Protein AF-A0A945QK31-F1 (afdb_monomer_lite)

Radius of gyration: 23.96 Å; chains: 1; bounding box: 45×52×55 Å

pLDDT: mean 84.36, std 14.3, range [37.69, 96.06]

Secondary structure (DSSP, 8-state):
------------------S-SS--TT-PPPTTHHHHHHHHHHHH-S-GGGGTS--------TTHHHHHHHHHHTT--SSPPPPTT---------

Structure (mmCIF, N/CA/C/O backbone):
data_AF-A0A945QK31-F1
#
_entry.id   AF-A0A945QK31-F1
#
loop_
_atom_site.group_PDB
_atom_site.id
_atom_site.type_symbol
_atom_site.label_atom_id
_atom_site.label_alt_id
_atom_site.label_comp_id
_atom_site.label_asym_id
_atom_site.label_entity_id
_atom_site.label_seq_id
_atom_site.pdbx_PDB_ins_code
_atom_site.Cartn_x
_atom_site.Cartn_y
_atom_site.Cartn_z
_atom_site.occupancy
_atom_site.B_iso_or_equiv
_atom_site.auth_seq_id
_atom_site.auth_comp_id
_atom_site.auth_asym_id
_atom_site.auth_atom_id
_atom_site.pdbx_PDB_model_num
ATOM 1 N N . ALA A 1 1 ? -17.177 -27.878 -11.603 1.00 73.19 1 ALA A N 1
ATOM 2 C CA . ALA A 1 1 ? -17.632 -26.549 -11.147 1.00 73.19 1 ALA A CA 1
ATOM 3 C C . ALA A 1 1 ? -16.487 -25.895 -10.392 1.00 73.19 1 ALA A C 1
ATOM 5 O O . ALA A 1 1 ? -15.906 -26.561 -9.542 1.00 73.19 1 ALA A O 1
ATOM 6 N N . PHE A 1 2 ? -16.129 -24.657 -10.727 1.00 76.88 2 PHE A N 1
ATOM 7 C CA . PHE A 1 2 ? -15.072 -23.929 -10.024 1.00 76.88 2 PHE A CA 1
ATOM 8 C C . PHE A 1 2 ? -15.626 -23.311 -8.734 1.00 76.88 2 PHE A C 1
ATOM 10 O O . PHE A 1 2 ? -16.777 -22.877 -8.700 1.00 76.88 2 PHE A O 1
ATOM 17 N N . ARG A 1 3 ? -14.815 -23.301 -7.675 1.00 86.94 3 ARG A N 1
ATOM 18 C CA . ARG A 1 3 ? -15.078 -22.607 -6.408 1.00 86.94 3 ARG A CA 1
ATOM 19 C C . ARG A 1 3 ? -13.870 -21.737 -6.089 1.00 86.94 3 ARG A C 1
ATOM 21 O O . ARG A 1 3 ? -12.749 -22.145 -6.373 1.00 86.94 3 ARG A O 1
ATOM 28 N N . PHE A 1 4 ? -14.119 -20.576 -5.502 1.00 83.94 4 PHE A N 1
ATOM 29 C CA . PHE A 1 4 ? -13.093 -19.655 -5.032 1.00 83.94 4 PHE A CA 1
ATOM 30 C C . PHE A 1 4 ? -13.381 -19.273 -3.580 1.00 83.94 4 PHE A C 1
ATOM 32 O O . PHE A 1 4 ? -14.540 -19.234 -3.161 1.00 83.94 4 PHE A O 1
ATOM 39 N N . SER A 1 5 ? -12.313 -18.993 -2.844 1.00 88.75 5 SER A N 1
ATOM 40 C CA . SER A 1 5 ? -12.329 -18.403 -1.508 1.00 88.75 5 SER A CA 1
ATOM 41 C C . SER A 1 5 ? -11.424 -17.181 -1.558 1.00 88.75 5 SER A C 1
ATOM 43 O O . SER A 1 5 ? -10.399 -17.218 -2.233 1.00 88.75 5 SER A O 1
ATOM 45 N N . GLY A 1 6 ? -11.803 -16.109 -0.875 1.00 89.56 6 GLY A N 1
ATOM 46 C CA . GLY A 1 6 ? -11.023 -14.877 -0.832 1.00 89.56 6 GLY A CA 1
ATOM 47 C C . GLY A 1 6 ? -11.119 -14.224 0.537 1.00 89.56 6 GLY A C 1
ATOM 48 O O . GLY A 1 6 ? -11.944 -14.620 1.366 1.00 89.56 6 GLY A O 1
ATOM 49 N N . TYR A 1 7 ? -10.278 -13.223 0.754 1.00 93.94 7 TYR A N 1
ATOM 50 C CA . TYR A 1 7 ? -10.243 -12.447 1.985 1.00 93.94 7 TYR A CA 1
ATOM 51 C C . TYR A 1 7 ? -10.915 -11.087 1.787 1.00 93.94 7 TYR A C 1
ATOM 53 O O . TYR A 1 7 ? -10.866 -10.500 0.708 1.00 93.94 7 TYR A O 1
ATOM 61 N N . LEU A 1 8 ? -11.539 -10.581 2.850 1.00 93.06 8 LEU A N 1
ATOM 62 C CA . LEU A 1 8 ? -12.042 -9.213 2.928 1.00 93.06 8 LEU A CA 1
ATOM 63 C C . LEU A 1 8 ? -11.245 -8.481 4.001 1.00 93.06 8 LEU A C 1
ATOM 65 O O . LEU A 1 8 ? -11.172 -8.949 5.137 1.00 93.06 8 LEU A O 1
ATOM 69 N N . LEU A 1 9 ? -10.685 -7.324 3.653 1.00 94.12 9 LEU A N 1
ATOM 70 C CA . LEU A 1 9 ? -10.032 -6.472 4.635 1.00 94.12 9 LEU A CA 1
ATOM 71 C C . LEU A 1 9 ? -11.043 -5.526 5.283 1.00 94.12 9 LEU A C 1
ATOM 73 O O . LEU A 1 9 ? -11.663 -4.704 4.605 1.00 94.12 9 LEU A O 1
ATOM 77 N N . GLU A 1 10 ? -11.154 -5.592 6.607 1.00 95.19 10 GLU A N 1
ATOM 78 C CA . GLU A 1 10 ? -11.838 -4.566 7.386 1.00 95.19 10 GLU A CA 1
ATOM 79 C C . GLU A 1 10 ? -10.844 -3.476 7.790 1.00 95.19 10 GLU A C 1
ATOM 81 O O . GLU A 1 10 ? -9.770 -3.734 8.334 1.00 95.19 10 GLU A O 1
ATOM 86 N N . VAL A 1 11 ? -11.203 -2.231 7.502 1.00 95.44 11 VAL A N 1
ATOM 87 C CA . VAL A 1 11 ? -10.348 -1.060 7.692 1.00 95.44 11 VAL A CA 1
ATOM 88 C C . VAL A 1 11 ? -10.988 -0.110 8.704 1.00 95.44 11 VAL A C 1
ATOM 90 O O . VAL A 1 11 ? -12.207 0.076 8.682 1.00 95.44 11 VAL A O 1
ATOM 93 N N . PRO A 1 12 ? -10.196 0.529 9.584 1.00 94.31 12 PRO A N 1
ATOM 94 C CA . PRO A 1 12 ? -10.739 1.334 10.667 1.00 94.31 12 PRO A CA 1
ATOM 95 C C . PRO A 1 12 ? -11.423 2.605 10.153 1.00 94.31 12 PRO A C 1
ATOM 97 O O . PRO A 1 12 ? -11.036 3.190 9.137 1.00 94.31 12 PRO A O 1
ATOM 100 N N . ASN A 1 13 ? -12.407 3.088 10.912 1.00 93.06 13 ASN A N 1
ATOM 101 C CA . ASN A 1 13 ? -12.952 4.425 10.719 1.00 93.06 13 ASN A CA 1
ATOM 102 C C . ASN A 1 13 ? -12.052 5.466 11.413 1.00 93.06 13 ASN A C 1
ATOM 104 O O . ASN A 1 13 ? -11.932 5.486 12.637 1.00 93.06 13 ASN A O 1
ATOM 108 N N . CYS A 1 14 ? -11.435 6.350 10.629 1.00 92.06 14 CYS A N 1
ATOM 109 C CA . CYS A 1 14 ? -10.504 7.369 11.115 1.00 92.06 14 CYS A CA 1
ATOM 110 C C . CYS A 1 14 ? -11.209 8.717 11.330 1.00 92.06 14 CYS A C 1
ATOM 112 O O . CYS A 1 14 ? -11.042 9.656 10.553 1.00 92.06 14 CYS A O 1
ATOM 114 N N . SER A 1 15 ? -12.020 8.822 12.384 1.00 88.12 15 SER A N 1
ATOM 115 C CA . SER A 1 15 ? -12.819 10.028 12.677 1.00 88.12 15 SER A CA 1
ATOM 116 C C . SER A 1 15 ? -12.151 11.033 13.635 1.00 88.12 15 SER A C 1
ATOM 118 O O . SER A 1 15 ? -12.756 12.051 13.967 1.00 88.12 15 SER A O 1
ATOM 120 N N . ASN A 1 16 ? -10.913 10.799 14.089 1.00 88.50 16 ASN A N 1
ATOM 121 C CA . ASN A 1 16 ? -10.243 11.691 15.039 1.00 88.50 16 ASN A CA 1
ATOM 122 C C . ASN A 1 16 ? -9.428 12.790 14.341 1.00 88.50 16 ASN A C 1
ATOM 124 O O . ASN A 1 16 ? -8.247 12.622 14.059 1.00 88.50 16 ASN A O 1
ATOM 128 N N . TRP A 1 17 ? -10.036 13.953 14.141 1.00 86.31 17 TRP A N 1
ATOM 129 C CA . TRP A 1 17 ? -9.369 15.125 13.560 1.00 86.31 17 TRP A CA 1
ATOM 130 C C . TRP A 1 17 ? -8.967 16.174 14.604 1.00 86.31 17 TRP A C 1
ATOM 132 O O . TRP A 1 17 ? -8.835 17.353 14.287 1.00 86.31 17 TRP A O 1
ATOM 142 N N . SER A 1 18 ? -8.792 15.763 15.864 1.00 86.19 18 SER A N 1
ATOM 143 C CA . SER A 1 18 ? -8.352 16.670 16.930 1.00 86.19 18 SER A CA 1
ATOM 144 C C . SER A 1 18 ? -6.916 17.170 16.706 1.00 86.19 18 SER A C 1
ATOM 146 O O . SER A 1 18 ? -6.070 16.462 16.160 1.00 86.19 18 SER A O 1
ATOM 148 N N . GLY A 1 19 ? -6.614 18.388 17.157 1.00 81.44 19 GLY A N 1
ATOM 149 C CA . GLY A 1 19 ? -5.279 18.987 17.043 1.00 81.44 19 GLY A CA 1
ATOM 150 C C . GLY A 1 19 ? -5.076 19.850 15.793 1.00 81.44 19 GLY A C 1
ATOM 151 O O . GLY A 1 19 ? -6.005 20.139 15.043 1.00 81.44 19 GLY A O 1
ATOM 152 N N . ALA A 1 20 ? -3.844 20.324 15.600 1.00 78.94 20 ALA A N 1
ATOM 153 C CA . ALA A 1 20 ? -3.513 21.241 14.515 1.00 78.94 20 ALA A CA 1
ATOM 154 C C . ALA A 1 20 ? -3.351 20.491 13.182 1.00 78.94 20 ALA A C 1
ATOM 156 O O . ALA A 1 20 ? -2.440 19.684 13.018 1.00 78.94 20 ALA A O 1
ATOM 157 N N . ILE A 1 21 ? -4.224 20.802 12.224 1.00 80.38 21 ILE A N 1
ATOM 158 C CA . ILE A 1 21 ? -4.158 20.330 10.827 1.00 80.38 21 ILE A CA 1
ATOM 159 C C . ILE A 1 21 ? -3.432 21.326 9.904 1.00 80.38 21 ILE A C 1
ATOM 161 O O . ILE A 1 21 ? -3.096 20.986 8.775 1.00 80.38 21 ILE A O 1
ATOM 165 N N . GLY A 1 22 ? -3.199 22.551 10.387 1.00 82.81 22 GLY A N 1
ATOM 166 C CA . GLY A 1 22 ? -2.528 23.634 9.667 1.00 82.81 22 GLY A CA 1
ATOM 167 C C . GLY A 1 22 ? -1.133 23.922 10.222 1.00 82.81 22 GLY A C 1
ATOM 168 O O . GLY A 1 22 ? -0.248 23.072 10.175 1.00 82.81 22 GLY A O 1
ATOM 169 N N . PHE A 1 23 ? -0.926 25.134 10.748 1.00 87.81 23 PHE A N 1
ATOM 170 C CA . PHE A 1 23 ? 0.379 25.570 11.250 1.00 87.81 23 PHE A CA 1
ATOM 171 C C . PHE A 1 23 ? 0.919 24.641 12.347 1.00 87.81 23 PHE A C 1
ATOM 173 O O . PHE A 1 23 ? 0.341 24.514 13.427 1.00 87.81 23 PHE A O 1
ATOM 180 N N . ASN A 1 24 ? 2.051 24.006 12.054 1.00 87.88 24 ASN A N 1
ATOM 181 C CA . ASN A 1 24 ? 2.662 22.978 12.882 1.00 87.88 24 ASN A CA 1
ATOM 182 C C . ASN A 1 24 ? 4.192 23.151 12.893 1.00 87.88 24 ASN A C 1
ATOM 184 O O . ASN A 1 24 ? 4.909 22.428 12.203 1.00 87.88 24 ASN A O 1
ATOM 188 N N . PRO A 1 25 ? 4.726 24.104 13.677 1.00 91.88 25 PRO A N 1
ATOM 189 C CA . PRO A 1 25 ? 6.154 24.440 13.669 1.00 91.88 25 PRO A CA 1
ATOM 190 C C . PRO A 1 25 ? 7.036 23.331 14.259 1.00 91.88 25 PRO A C 1
ATOM 192 O O . PRO A 1 25 ? 8.253 23.359 14.113 1.00 91.88 25 PRO A O 1
ATOM 195 N N . LYS A 1 26 ? 6.425 22.356 14.941 1.00 91.94 26 LYS A N 1
ATOM 196 C CA . LYS A 1 26 ? 7.103 21.195 15.524 1.00 91.94 26 LYS A CA 1
ATOM 197 C C . LYS A 1 26 ? 7.046 19.960 14.619 1.00 91.94 26 LYS A C 1
ATOM 199 O O . LYS A 1 26 ? 7.550 18.918 15.027 1.00 91.94 26 LYS A O 1
ATOM 204 N N . ASN A 1 27 ? 6.421 20.052 13.437 1.00 89.56 27 ASN A N 1
ATOM 205 C CA . ASN A 1 27 ? 6.227 18.942 12.495 1.00 89.56 27 ASN A CA 1
ATOM 206 C C . ASN A 1 27 ? 5.661 17.669 13.155 1.00 89.56 27 ASN A C 1
ATOM 208 O O . ASN A 1 27 ? 6.066 16.547 12.855 1.00 89.56 27 ASN A O 1
ATOM 212 N N . GLN A 1 28 ? 4.728 17.837 14.093 1.00 90.62 28 GLN A N 1
ATOM 213 C CA . GLN A 1 28 ? 4.076 16.714 14.762 1.00 90.62 28 GLN A CA 1
ATOM 214 C C . GLN A 1 28 ? 3.085 16.015 13.827 1.00 90.62 28 GLN A C 1
ATOM 216 O O . GLN A 1 28 ? 2.478 16.640 12.961 1.00 90.62 28 GLN A O 1
ATOM 221 N N . LYS A 1 29 ? 2.889 14.709 14.001 1.00 89.25 29 LYS A N 1
ATOM 222 C CA . LYS A 1 29 ? 1.882 13.972 13.227 1.00 89.25 29 LYS A CA 1
ATOM 223 C C . LYS A 1 29 ? 0.485 14.454 13.622 1.00 89.25 29 LYS A C 1
ATOM 225 O O . LYS A 1 29 ? 0.246 14.734 14.797 1.00 89.25 29 LYS A O 1
ATOM 230 N N . SER A 1 30 ? -0.440 14.501 12.666 1.00 89.62 30 SER A N 1
ATOM 231 C CA . SER A 1 30 ? -1.853 14.691 12.996 1.00 89.62 30 SER A CA 1
ATOM 232 C C . SER A 1 30 ? -2.370 13.494 13.800 1.00 89.62 30 SER A C 1
ATOM 234 O O . SER A 1 30 ? -1.859 12.376 13.678 1.00 89.62 30 SER A O 1
ATOM 236 N N . SER A 1 31 ? -3.401 13.719 14.610 1.00 91.06 31 SER A N 1
ATOM 237 C CA . SER A 1 31 ? -4.053 12.686 15.429 1.00 91.06 31 SER A CA 1
ATOM 238 C C . SER A 1 31 ? -4.511 11.470 14.616 1.00 91.06 31 SER A C 1
ATOM 240 O O . SER A 1 31 ? -4.412 10.338 15.083 1.00 91.06 31 SER A O 1
ATOM 242 N N . ASN A 1 32 ? -4.931 11.692 13.371 1.00 91.69 32 ASN A N 1
ATOM 243 C CA . ASN A 1 32 ? -5.387 10.650 12.457 1.00 91.69 32 ASN A CA 1
ATOM 244 C C . ASN A 1 32 ? -4.289 10.035 11.575 1.00 91.69 32 ASN A C 1
ATOM 246 O O . ASN A 1 32 ? -4.584 9.094 10.844 1.00 91.69 32 ASN A O 1
ATOM 250 N N . PHE A 1 33 ? -3.043 10.522 11.611 1.00 91.25 33 PHE A N 1
ATOM 251 C CA . PHE A 1 33 ? -2.016 10.164 10.622 1.00 91.25 33 PHE A CA 1
ATOM 252 C C . PHE A 1 33 ? -1.849 8.648 10.432 1.00 91.25 33 PHE A C 1
ATOM 254 O O . PHE A 1 33 ? -1.957 8.156 9.313 1.00 91.25 33 PHE A O 1
ATOM 261 N N . GLY A 1 34 ? -1.638 7.895 11.517 1.00 92.50 34 GLY A N 1
ATOM 262 C CA . GLY A 1 34 ? -1.436 6.443 11.438 1.00 92.50 34 GLY A CA 1
ATOM 263 C C . GLY A 1 34 ? -2.686 5.680 10.993 1.00 92.50 34 GLY A C 1
ATOM 264 O O . GLY A 1 34 ? -2.590 4.771 10.172 1.00 92.50 34 GLY A O 1
ATOM 265 N N . CYS A 1 35 ? -3.862 6.084 11.486 1.00 94.81 35 CYS A N 1
ATOM 266 C CA . CYS A 1 35 ? -5.130 5.471 11.092 1.00 94.81 35 CYS A CA 1
ATOM 267 C C . CYS A 1 35 ? -5.389 5.685 9.599 1.00 94.81 35 CYS A C 1
ATOM 269 O O . CYS A 1 35 ? -5.577 4.718 8.866 1.00 94.81 35 CYS A O 1
ATOM 271 N N . SER A 1 36 ? -5.347 6.937 9.134 1.00 94.12 36 SER A N 1
ATOM 272 C CA . SER A 1 36 ? -5.613 7.282 7.736 1.00 94.12 36 SER A CA 1
ATOM 273 C C . SER A 1 36 ? -4.600 6.644 6.791 1.00 94.12 36 SER A C 1
ATOM 275 O O . SER A 1 36 ? -4.980 6.187 5.718 1.00 94.12 36 SER A O 1
ATOM 277 N N . TYR A 1 37 ? -3.330 6.560 7.194 1.00 94.56 37 TYR A N 1
ATOM 278 C CA . TYR A 1 37 ? -2.292 5.903 6.404 1.00 94.56 37 TYR A CA 1
ATOM 279 C C . TYR A 1 37 ? -2.596 4.415 6.188 1.00 94.56 37 TYR A C 1
ATOM 281 O O . TYR A 1 37 ? -2.711 3.971 5.047 1.00 94.56 37 TYR A O 1
ATOM 289 N N . ASN A 1 38 ? -2.826 3.664 7.269 1.00 94.50 38 ASN A N 1
ATOM 290 C CA . ASN A 1 38 ? -3.143 2.236 7.176 1.00 94.50 38 ASN A CA 1
ATOM 291 C C . ASN A 1 38 ? -4.487 1.990 6.480 1.00 94.50 38 ASN A C 1
ATOM 293 O O . ASN A 1 38 ? -4.610 1.055 5.693 1.00 94.50 38 ASN A O 1
ATOM 297 N N . ARG A 1 39 ? -5.482 2.855 6.716 1.00 95.94 39 ARG A N 1
ATOM 298 C CA . ARG A 1 39 ? -6.778 2.801 6.034 1.00 95.94 39 ARG A CA 1
ATOM 299 C C . ARG A 1 39 ? -6.614 2.942 4.523 1.00 95.94 39 ARG A C 1
ATOM 301 O O . ARG A 1 39 ? -7.215 2.172 3.783 1.00 95.94 39 ARG A O 1
ATOM 308 N N . ASN A 1 40 ? -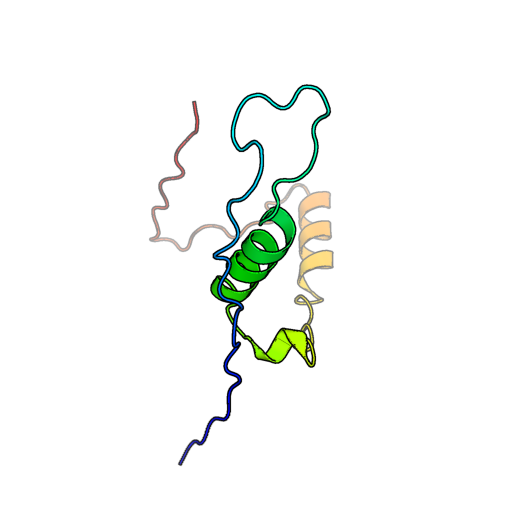5.822 3.914 4.076 1.00 94.69 40 ASN A N 1
ATOM 309 C CA . ASN A 1 40 ? -5.600 4.155 2.654 1.00 94.69 40 ASN A CA 1
ATOM 310 C C . ASN A 1 40 ? -4.849 2.995 2.001 1.00 94.69 40 ASN A C 1
ATOM 312 O O . ASN A 1 40 ? -5.237 2.579 0.919 1.00 94.69 40 ASN A O 1
ATOM 316 N N . ILE A 1 41 ? -3.829 2.440 2.665 1.00 95.06 41 ILE A N 1
ATOM 317 C CA . ILE A 1 41 ? -3.133 1.245 2.166 1.00 95.06 41 ILE A CA 1
ATOM 318 C C . ILE A 1 41 ? -4.108 0.075 2.046 1.00 95.06 41 ILE A C 1
ATOM 320 O O . ILE A 1 41 ? -4.199 -0.525 0.982 1.00 95.06 41 ILE A O 1
ATOM 324 N N . GLY A 1 42 ? -4.883 -0.205 3.097 1.00 94.94 42 GLY A N 1
ATOM 325 C CA . GLY A 1 42 ? -5.838 -1.310 3.093 1.00 94.94 42 GLY A CA 1
ATOM 326 C C . GLY A 1 42 ? -6.914 -1.190 2.008 1.00 94.94 42 GLY A C 1
ATOM 327 O O . GLY A 1 42 ? -7.308 -2.191 1.424 1.00 94.94 42 GLY A O 1
ATOM 328 N N . LEU A 1 43 ? -7.349 0.032 1.685 1.00 94.62 43 LEU A N 1
ATOM 329 C CA . LEU A 1 43 ? -8.289 0.289 0.586 1.00 94.62 43 LEU A CA 1
ATOM 330 C C . LEU A 1 43 ? -7.685 0.096 -0.814 1.00 94.62 43 LEU A C 1
ATOM 332 O O . LEU A 1 43 ? -8.438 0.030 -1.782 1.00 94.62 43 LEU A O 1
ATOM 336 N N . MET A 1 44 ? -6.357 0.057 -0.934 1.00 94.69 44 MET A N 1
ATOM 337 C CA . MET A 1 44 ? -5.651 -0.073 -2.211 1.00 94.69 44 MET A CA 1
ATOM 338 C C 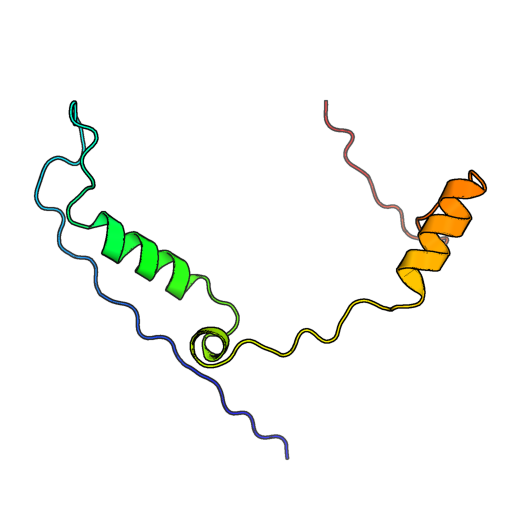. MET A 1 44 ? -5.107 -1.482 -2.469 1.00 94.69 44 MET A C 1
ATOM 340 O O . MET A 1 44 ? -4.537 -1.708 -3.534 1.00 94.69 44 MET A O 1
ATOM 344 N N . LEU A 1 45 ? -5.253 -2.422 -1.531 1.00 92.94 45 LEU A N 1
ATOM 345 C CA . LEU A 1 45 ? -4.769 -3.786 -1.732 1.00 92.94 45 LEU A CA 1
ATOM 346 C C . LEU A 1 45 ? -5.580 -4.506 -2.810 1.00 92.94 45 LEU A C 1
ATOM 348 O O . LEU A 1 45 ? -6.810 -4.524 -2.771 1.00 92.94 45 LEU A O 1
ATOM 352 N N . SER A 1 46 ? -4.867 -5.114 -3.756 1.00 92.94 46 SER A N 1
ATOM 353 C CA . SER A 1 46 ? -5.452 -5.951 -4.804 1.00 92.94 46 SER A CA 1
ATOM 354 C C . SER A 1 46 ? -5.906 -7.306 -4.269 1.00 92.94 46 SER A C 1
ATOM 356 O O . SER A 1 46 ? -6.998 -7.748 -4.618 1.00 92.94 46 SER A O 1
ATOM 358 N N . ASP A 1 47 ? -5.097 -7.930 -3.407 1.00 91.81 47 ASP A N 1
ATOM 359 C CA . ASP A 1 47 ? -5.428 -9.166 -2.700 1.00 91.81 47 ASP A CA 1
ATOM 360 C C . ASP A 1 47 ? -5.241 -8.969 -1.183 1.00 91.81 47 ASP A C 1
ATOM 362 O O . ASP A 1 47 ? -4.117 -8.847 -0.693 1.00 91.81 47 ASP A O 1
ATOM 366 N N . PRO A 1 48 ? -6.334 -8.909 -0.402 1.00 94.06 48 PRO A N 1
ATOM 367 C CA . PRO A 1 48 ? -6.250 -8.841 1.054 1.00 94.06 48 PRO A CA 1
ATOM 368 C C . PRO A 1 48 ? -5.561 -10.040 1.723 1.00 94.06 48 PRO A C 1
ATOM 370 O O . PRO A 1 48 ? -5.132 -9.915 2.871 1.00 94.06 48 PRO A O 1
ATOM 373 N N . GLY A 1 49 ? -5.475 -11.193 1.050 1.00 92.81 49 GLY A N 1
ATOM 374 C CA . GLY A 1 49 ? -4.824 -12.401 1.564 1.00 92.81 49 GLY A CA 1
ATOM 375 C C . GLY A 1 49 ? -3.332 -12.225 1.827 1.00 92.81 49 GLY A C 1
ATOM 376 O O . GLY A 1 49 ? -2.824 -12.799 2.790 1.00 92.81 49 GLY A O 1
ATOM 377 N N . ASP A 1 50 ? -2.677 -11.337 1.075 1.00 91.69 50 ASP A N 1
ATOM 378 C CA . ASP A 1 50 ? -1.238 -11.066 1.174 1.00 91.69 50 ASP A CA 1
ATOM 379 C C . ASP A 1 50 ? -0.799 -10.527 2.548 1.00 91.69 50 ASP A C 1
ATOM 381 O O . ASP A 1 50 ? 0.377 -10.593 2.903 1.00 91.69 50 ASP A O 1
ATOM 385 N N . ILE A 1 51 ? -1.725 -9.992 3.356 1.00 91.06 51 ILE A N 1
ATOM 386 C CA . ILE A 1 51 ? -1.431 -9.575 4.739 1.00 91.06 51 ILE A CA 1
ATOM 387 C C . ILE A 1 51 ? -1.174 -10.787 5.647 1.00 91.06 51 ILE A C 1
ATOM 389 O O . ILE A 1 51 ? -0.428 -10.681 6.623 1.00 91.06 51 ILE A O 1
ATOM 393 N N . ILE A 1 52 ? -1.830 -11.914 5.369 1.00 92.19 52 ILE A N 1
ATOM 394 C CA . ILE A 1 52 ? -1.720 -13.144 6.159 1.00 92.19 52 ILE A CA 1
ATOM 395 C C . ILE A 1 52 ? -0.532 -13.961 5.663 1.00 92.19 52 ILE A C 1
ATOM 397 O O . ILE A 1 52 ? 0.297 -14.384 6.467 1.00 92.19 52 ILE A O 1
ATOM 401 N N . ASP A 1 53 ? -0.478 -14.177 4.352 1.00 90.62 53 ASP A N 1
ATOM 402 C CA . ASP A 1 53 ? 0.578 -14.920 3.680 1.00 90.62 53 ASP A CA 1
ATOM 403 C C . ASP A 1 53 ? 0.766 -14.331 2.278 1.00 90.62 53 ASP A C 1
ATOM 405 O O . ASP A 1 53 ? -0.202 -14.306 1.516 1.00 90.62 53 ASP A O 1
ATOM 409 N N . PRO A 1 54 ? 1.958 -13.813 1.936 1.00 89.06 54 PRO A N 1
ATOM 410 C CA . PRO A 1 54 ? 2.198 -13.247 0.619 1.00 89.06 54 PRO A CA 1
ATOM 411 C C . PRO A 1 54 ? 2.129 -14.331 -0.455 1.00 89.06 54 PRO A C 1
ATOM 413 O O . PRO A 1 54 ? 2.609 -15.451 -0.254 1.00 89.06 54 PRO A O 1
ATOM 416 N N . GLU A 1 55 ? 1.619 -13.984 -1.634 1.00 85.88 55 GLU A N 1
ATOM 417 C CA . GLU A 1 55 ? 1.706 -14.885 -2.780 1.00 85.88 55 GLU A CA 1
ATOM 418 C C . GLU A 1 55 ? 3.163 -15.316 -3.045 1.00 85.88 55 GLU A C 1
ATOM 420 O O . GLU A 1 55 ? 4.114 -14.525 -2.990 1.00 85.88 55 GLU A O 1
ATOM 425 N N . ILE A 1 56 ? 3.349 -16.604 -3.358 1.00 85.44 56 ILE A N 1
ATOM 426 C CA . ILE A 1 56 ? 4.655 -17.120 -3.763 1.00 85.44 56 ILE A CA 1
ATOM 427 C C . ILE A 1 56 ? 5.032 -16.442 -5.076 1.00 85.44 56 ILE A C 1
ATOM 429 O O . ILE A 1 56 ? 4.447 -16.715 -6.124 1.00 85.44 56 ILE A O 1
ATOM 433 N N . TYR A 1 57 ? 6.062 -15.598 -5.032 1.00 81.62 57 TYR A N 1
ATOM 434 C CA . TYR A 1 57 ? 6.655 -15.042 -6.237 1.00 81.62 57 TYR A CA 1
ATOM 435 C C . TYR A 1 57 ? 7.100 -16.187 -7.153 1.00 81.62 57 TYR A C 1
ATOM 437 O O . TYR A 1 57 ? 8.053 -16.908 -6.852 1.00 81.62 57 TYR A O 1
ATOM 445 N N . ALA A 1 58 ? 6.411 -16.350 -8.284 1.00 79.56 58 ALA A N 1
ATOM 446 C CA . ALA A 1 58 ? 6.675 -17.419 -9.247 1.00 79.56 58 ALA A CA 1
ATOM 447 C C . ALA A 1 58 ? 8.043 -17.291 -9.953 1.00 79.56 58 ALA A C 1
ATOM 449 O O . ALA A 1 58 ? 8.430 -18.186 -10.705 1.00 79.56 58 ALA A O 1
ATOM 450 N N . GLY A 1 59 ? 8.787 -16.211 -9.691 1.00 82.50 59 GLY A N 1
ATOM 451 C CA . GLY A 1 59 ? 10.073 -15.933 -10.315 1.00 82.50 59 GLY A CA 1
ATOM 452 C C . GLY A 1 59 ? 9.932 -15.251 -11.673 1.00 82.50 59 GLY A C 1
ATOM 453 O O . GLY A 1 59 ? 8.919 -15.371 -12.364 1.00 82.50 59 GLY A O 1
ATOM 454 N N . GLU A 1 60 ? 10.979 -14.541 -12.086 1.00 83.12 60 GLU A N 1
ATOM 455 C CA . GLU A 1 60 ? 11.152 -14.199 -13.494 1.00 83.12 60 GLU A CA 1
ATOM 456 C C . GLU A 1 60 ? 11.529 -15.433 -14.329 1.00 83.12 60 GLU A C 1
ATOM 458 O O . GLU A 1 60 ? 12.069 -16.415 -13.820 1.00 83.12 60 GLU A O 1
ATOM 463 N N . ASP A 1 61 ? 11.309 -15.363 -15.646 1.00 85.75 61 ASP A N 1
ATOM 464 C CA . ASP A 1 61 ? 11.869 -16.339 -16.583 1.00 85.75 61 ASP A CA 1
ATOM 465 C C . ASP A 1 61 ? 13.409 -16.360 -16.451 1.00 85.75 61 ASP A C 1
ATOM 467 O O . ASP A 1 61 ? 14.073 -15.390 -16.853 1.00 85.75 61 ASP A O 1
ATOM 471 N N . PRO A 1 62 ? 14.009 -17.459 -15.945 1.00 85.56 62 PRO A N 1
ATOM 472 C CA . PRO A 1 62 ? 15.442 -17.519 -15.667 1.00 85.56 62 PRO A CA 1
ATOM 473 C C . PRO A 1 62 ? 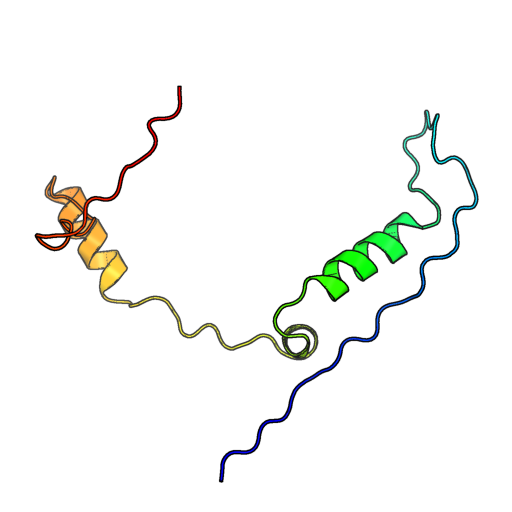16.283 -17.440 -16.946 1.00 85.56 62 PRO A C 1
ATOM 475 O O . PRO A 1 62 ? 17.470 -17.118 -16.895 1.00 85.56 62 PRO A O 1
ATOM 478 N N . SER A 1 63 ? 15.689 -17.696 -18.116 1.00 89.69 63 SER A N 1
ATOM 479 C CA . SER A 1 63 ? 16.365 -17.574 -19.408 1.00 89.69 63 SER A CA 1
ATOM 480 C C . SER A 1 63 ? 16.467 -16.124 -19.893 1.00 89.69 63 SER A C 1
ATOM 482 O O . SER A 1 63 ? 17.327 -15.794 -20.721 1.00 89.69 63 SER A O 1
ATOM 484 N N . ARG A 1 64 ? 15.633 -15.218 -19.366 1.00 90.69 64 ARG A N 1
ATOM 485 C CA . ARG A 1 64 ? 15.541 -13.844 -19.866 1.00 90.69 64 ARG A CA 1
ATOM 486 C C . ARG A 1 64 ? 16.743 -12.998 -19.477 1.00 90.69 64 ARG A C 1
ATOM 488 O O . ARG A 1 64 ? 17.310 -12.335 -20.346 1.00 90.69 64 ARG A O 1
ATOM 495 N N . ALA A 1 65 ? 17.168 -13.048 -18.217 1.00 91.19 65 ALA A N 1
ATOM 496 C CA . ALA A 1 65 ? 18.336 -12.307 -17.738 1.00 91.19 65 ALA A CA 1
ATOM 497 C C . ALA A 1 65 ? 19.629 -12.621 -18.532 1.00 91.19 65 ALA A C 1
ATOM 499 O O . ALA A 1 65 ? 20.230 -11.686 -19.077 1.00 91.19 65 ALA A O 1
ATOM 500 N N . PRO A 1 66 ? 20.050 -13.894 -18.710 1.00 94.31 66 PRO A N 1
ATOM 501 C CA . PRO A 1 66 ? 21.246 -14.208 -19.493 1.00 94.31 66 PRO A CA 1
ATOM 502 C C . PRO A 1 66 ? 21.093 -13.844 -20.976 1.00 94.31 66 PRO A C 1
ATOM 504 O O . PRO A 1 66 ? 22.059 -13.393 -21.598 1.00 94.31 66 PRO A O 1
ATOM 507 N N . ARG A 1 67 ? 19.887 -13.969 -21.551 1.00 93.00 67 ARG A N 1
ATOM 508 C CA . ARG A 1 67 ? 19.612 -13.550 -22.935 1.00 93.00 67 ARG A CA 1
ATOM 509 C C . ARG A 1 67 ? 19.796 -12.046 -23.118 1.00 93.00 67 ARG A C 1
ATOM 511 O O . ARG A 1 67 ? 20.488 -11.632 -24.046 1.00 93.00 67 ARG A O 1
ATOM 518 N N . VAL A 1 68 ? 19.203 -11.234 -22.244 1.00 92.88 68 VAL A N 1
ATOM 519 C CA . VAL A 1 68 ? 19.328 -9.768 -22.283 1.00 92.88 68 VAL A CA 1
ATOM 520 C C . VAL A 1 68 ? 20.790 -9.355 -22.136 1.00 92.88 68 VAL A C 1
ATOM 522 O O . VAL A 1 68 ? 21.274 -8.546 -22.924 1.00 92.88 68 VAL A O 1
ATOM 525 N N . LEU A 1 69 ? 21.521 -9.965 -21.202 1.00 94.88 69 LEU A N 1
ATOM 526 C CA . LEU A 1 69 ? 22.935 -9.666 -20.985 1.00 94.88 69 LEU A CA 1
ATOM 527 C C . LEU A 1 69 ? 23.803 -10.014 -22.202 1.00 94.88 69 LEU A C 1
ATOM 52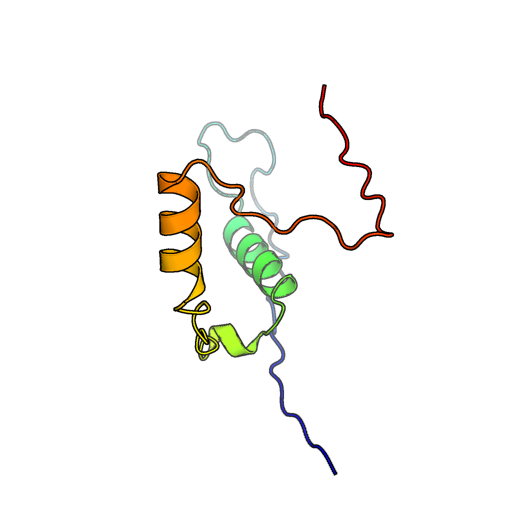9 O O . LEU A 1 69 ? 24.690 -9.243 -22.568 1.00 94.88 69 LEU A O 1
ATOM 533 N N . LYS A 1 70 ? 23.545 -11.154 -22.854 1.00 95.81 70 LYS A N 1
ATOM 534 C CA . LYS A 1 70 ? 24.240 -11.551 -24.088 1.00 95.81 70 LYS A CA 1
ATOM 535 C C . LYS A 1 70 ? 23.990 -10.554 -25.220 1.00 95.81 70 LYS A C 1
ATOM 537 O O . LYS A 1 70 ? 24.944 -10.148 -25.877 1.00 95.81 70 LYS A O 1
ATOM 542 N N . LEU A 1 71 ? 22.734 -10.162 -25.437 1.00 94.69 71 LEU A N 1
ATOM 543 C CA . LEU A 1 71 ? 22.363 -9.197 -26.478 1.00 94.69 71 LEU A CA 1
ATOM 544 C C . LEU A 1 71 ? 22.996 -7.830 -26.216 1.00 94.69 71 LEU A C 1
ATOM 546 O O . LEU A 1 71 ? 23.629 -7.276 -27.111 1.00 94.69 71 LEU A O 1
ATOM 550 N N . PHE A 1 72 ? 22.922 -7.348 -24.973 1.00 94.12 72 PHE A N 1
ATOM 551 C CA . PHE A 1 72 ? 23.5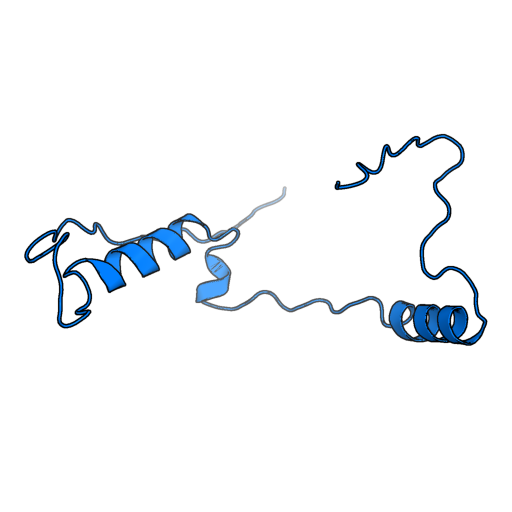33 -6.088 -24.560 1.00 94.12 72 PHE A CA 1
ATOM 552 C C . PHE A 1 72 ? 25.047 -6.077 -24.805 1.00 94.12 72 PHE A C 1
ATOM 554 O O . PHE A 1 72 ? 25.569 -5.157 -25.431 1.00 94.12 72 PHE A O 1
ATOM 561 N N . ARG A 1 73 ? 25.756 -7.138 -24.394 1.00 96.06 73 ARG A N 1
ATOM 562 C CA . ARG A 1 73 ? 27.203 -7.283 -24.640 1.00 96.06 73 ARG A CA 1
ATOM 563 C C . ARG A 1 73 ? 27.555 -7.362 -26.127 1.00 96.06 73 ARG A C 1
ATOM 565 O O . ARG A 1 73 ? 28.646 -6.958 -26.506 1.00 96.06 73 ARG A O 1
ATOM 572 N N . GLY A 1 74 ? 26.650 -7.882 -26.954 1.00 95.19 74 GLY A N 1
ATOM 573 C CA . GLY A 1 74 ? 26.800 -7.950 -28.407 1.00 95.19 74 GLY A CA 1
ATOM 574 C C . GLY A 1 74 ? 26.364 -6.686 -29.153 1.00 95.19 74 GLY A C 1
ATOM 575 O O . GLY A 1 74 ? 26.333 -6.717 -30.381 1.00 95.19 74 GLY A O 1
ATOM 576 N N . GLY A 1 75 ? 25.978 -5.614 -28.450 1.00 92.88 75 GLY A N 1
ATOM 577 C CA . GLY A 1 75 ? 25.464 -4.387 -29.068 1.00 92.88 75 GLY A CA 1
ATOM 578 C C . GLY A 1 75 ? 24.127 -4.570 -29.795 1.00 92.88 75 GLY A C 1
ATOM 579 O O . GLY A 1 75 ? 23.790 -3.776 -30.669 1.00 92.88 75 GLY A O 1
ATOM 580 N N . GLN A 1 76 ? 23.374 -5.626 -29.473 1.00 92.38 76 GLN A N 1
ATOM 581 C CA . GLN A 1 76 ? 22.089 -5.931 -30.096 1.00 92.38 76 GLN A CA 1
ATOM 582 C C . GLN A 1 76 ? 20.918 -5.397 -29.257 1.00 92.38 76 GLN A C 1
ATOM 584 O O . GLN A 1 76 ? 21.019 -5.339 -28.026 1.00 92.38 76 GLN A O 1
ATOM 589 N N . PRO A 1 77 ? 19.775 -5.059 -29.885 1.00 88.81 77 PRO A N 1
ATOM 590 C CA . PRO A 1 77 ? 18.567 -4.680 -29.162 1.00 88.81 77 PRO A CA 1
ATOM 591 C C . PRO A 1 77 ? 18.122 -5.766 -28.172 1.00 88.81 77 PRO A C 1
ATOM 593 O O . PRO A 1 77 ? 18.049 -6.947 -28.507 1.00 88.81 77 PRO A O 1
ATOM 596 N N . THR A 1 78 ? 17.801 -5.363 -26.943 1.00 89.88 78 THR A N 1
ATOM 597 C CA . THR A 1 78 ? 17.307 -6.256 -25.876 1.00 89.88 78 THR A CA 1
ATOM 598 C C . THR A 1 78 ? 15.778 -6.357 -25.846 1.00 89.88 78 THR A C 1
ATOM 600 O O . THR A 1 78 ? 15.227 -7.305 -25.275 1.00 89.88 78 THR A O 1
ATOM 603 N N . GLY A 1 79 ? 15.097 -5.395 -26.475 1.00 83.75 79 GLY A N 1
ATOM 604 C CA . GLY A 1 79 ? 13.656 -5.394 -26.710 1.00 83.75 79 GLY A CA 1
ATOM 605 C C . GLY A 1 79 ? 13.241 -6.316 -27.857 1.00 83.75 79 GLY A C 1
ATOM 606 O O . GLY A 1 79 ? 14.074 -6.869 -28.575 1.00 83.75 79 GLY A O 1
ATOM 607 N N . VAL A 1 80 ? 11.934 -6.489 -28.029 1.00 73.75 80 VAL A N 1
ATOM 608 C CA . VAL A 1 80 ? 11.381 -7.105 -29.241 1.00 73.75 80 VAL A CA 1
ATOM 609 C C . VAL A 1 80 ? 11.236 -6.031 -30.319 1.00 73.75 80 VAL A C 1
ATOM 611 O O . VAL A 1 80 ? 10.938 -4.880 -30.002 1.00 73.75 80 VAL A O 1
ATOM 614 N N . SER A 1 81 ? 11.437 -6.382 -31.590 1.00 68.00 81 SER A N 1
ATOM 615 C CA . SER A 1 81 ? 10.906 -5.556 -32.674 1.00 68.00 81 SER A CA 1
ATOM 616 C C . SER A 1 81 ? 9.385 -5.660 -32.624 1.00 68.00 81 SER A C 1
ATOM 618 O O . SER A 1 81 ? 8.876 -6.772 -32.464 1.00 68.00 81 SER A O 1
ATOM 620 N N . SER A 1 82 ? 8.669 -4.539 -32.748 1.00 61.25 82 SER A N 1
ATOM 621 C CA . SER A 1 82 ? 7.205 -4.565 -32.804 1.00 61.25 82 SER A CA 1
ATOM 622 C C . SER A 1 82 ? 6.744 -5.590 -33.846 1.00 61.25 82 SER A C 1
ATOM 624 O O . SER A 1 82 ? 7.357 -5.661 -34.921 1.00 61.25 82 SER A O 1
ATOM 626 N N . PRO A 1 83 ? 5.688 -6.376 -33.570 1.00 59.12 83 PRO A N 1
ATOM 627 C CA . PRO A 1 83 ? 5.030 -7.153 -34.607 1.00 59.12 83 PRO A CA 1
ATOM 628 C C . PRO A 1 83 ? 4.730 -6.225 -35.784 1.00 59.12 83 PRO A C 1
ATOM 630 O O . PRO A 1 83 ? 4.295 -5.086 -35.589 1.00 59.12 83 PRO A O 1
ATOM 633 N N . SER A 1 84 ? 5.004 -6.680 -37.004 1.00 52.97 84 SER A N 1
ATOM 634 C CA . SER A 1 84 ? 4.733 -5.932 -38.231 1.00 52.97 84 SER A CA 1
ATOM 635 C C . SER A 1 84 ? 3.230 -5.647 -38.336 1.00 52.97 84 SER A C 1
ATOM 637 O O . SER A 1 84 ? 2.478 -6.466 -38.854 1.00 52.97 84 SER A O 1
ATOM 639 N N . GLY A 1 85 ? 2.794 -4.512 -37.781 1.00 55.84 85 GLY A N 1
ATOM 640 C CA . GLY A 1 85 ? 1.392 -4.098 -37.703 1.00 55.84 85 GLY A CA 1
ATOM 641 C C . GLY A 1 85 ? 1.051 -3.189 -36.515 1.00 55.84 85 GLY A C 1
ATOM 642 O O . GLY A 1 85 ? 0.105 -2.411 -36.615 1.00 55.84 85 GLY A O 1
ATOM 643 N N . GLU A 1 86 ? 1.825 -3.207 -35.425 1.00 55.34 86 GLU A N 1
ATOM 644 C CA . GLU A 1 86 ? 1.530 -2.382 -34.242 1.00 55.34 86 GLU A CA 1
ATOM 645 C C . GLU A 1 86 ? 2.287 -1.048 -34.266 1.00 55.34 86 GLU A C 1
ATOM 647 O O . GLU A 1 86 ? 3.496 -0.968 -34.034 1.00 55.34 86 GLU A O 1
ATOM 652 N N . LYS A 1 87 ? 1.546 0.031 -34.548 1.00 53.91 87 LYS A N 1
ATOM 653 C CA . LYS A 1 87 ? 2.008 1.413 -34.381 1.00 53.91 87 LYS A CA 1
ATOM 654 C C . LYS A 1 87 ? 1.820 1.833 -32.924 1.00 53.91 87 LYS A C 1
ATOM 656 O O . LYS A 1 87 ? 0.761 2.334 -32.559 1.00 53.91 87 LYS A O 1
ATOM 661 N N . SER A 1 88 ? 2.851 1.672 -32.105 1.00 56.19 88 SER A N 1
ATOM 662 C CA . SER A 1 88 ? 2.894 2.313 -30.788 1.00 56.19 88 SER A CA 1
ATOM 663 C C . SER A 1 88 ? 3.461 3.722 -30.940 1.00 56.19 88 SER A C 1
ATOM 665 O O . SER A 1 88 ? 4.654 3.892 -31.188 1.00 56.19 88 SER A O 1
ATOM 667 N N . SER A 1 89 ? 2.612 4.742 -30.804 1.00 47.78 89 SER A N 1
ATOM 668 C CA . SER A 1 89 ? 3.068 6.125 -30.647 1.00 47.78 89 SER A CA 1
ATOM 669 C C . SER A 1 89 ? 3.707 6.272 -29.269 1.00 47.78 89 SER A C 1
ATOM 671 O O . SER A 1 89 ? 3.015 6.455 -28.270 1.00 47.78 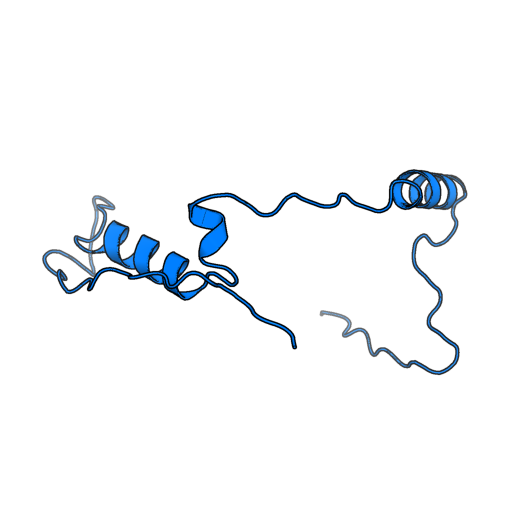89 SER A O 1
ATOM 673 N N . ALA A 1 90 ? 5.032 6.176 -29.204 1.00 54.38 90 ALA A N 1
ATOM 674 C CA . ALA A 1 90 ? 5.766 6.632 -28.036 1.00 54.38 90 ALA A CA 1
ATOM 675 C C . ALA A 1 90 ? 5.672 8.166 -27.986 1.00 54.38 90 ALA A C 1
ATOM 677 O O . ALA A 1 90 ? 6.155 8.857 -28.882 1.00 54.38 90 ALA A O 1
ATOM 678 N N . SER A 1 91 ? 5.012 8.696 -26.955 1.00 49.69 91 SER A N 1
ATOM 679 C CA . SER A 1 91 ? 5.029 10.125 -26.646 1.00 49.69 91 SER A CA 1
ATOM 680 C C . SER A 1 91 ? 6.459 10.528 -26.290 1.00 49.69 91 SER A C 1
ATOM 682 O O . SER A 1 91 ? 6.957 10.157 -25.229 1.00 49.69 91 SER A O 1
ATOM 684 N N . SER A 1 92 ? 7.121 11.277 -27.172 1.00 42.75 92 SER A N 1
ATOM 685 C CA . SER A 1 92 ? 8.374 11.953 -26.843 1.00 42.75 92 SER A CA 1
ATOM 686 C C . SER A 1 92 ? 8.058 13.041 -25.819 1.00 42.75 92 SER A C 1
ATOM 688 O O . SER A 1 92 ? 7.406 14.028 -26.153 1.00 42.75 92 SER A O 1
ATOM 690 N N . GLY A 1 93 ? 8.461 12.832 -24.565 1.00 46.25 93 GLY A N 1
ATOM 691 C CA . GLY A 1 93 ? 8.429 13.878 -23.546 1.00 46.25 93 GLY A CA 1
ATOM 692 C C . GLY A 1 93 ? 9.330 15.038 -23.970 1.00 46.25 93 GLY A C 1
ATOM 693 O O . GLY A 1 93 ? 10.443 14.803 -24.446 1.00 46.25 93 GLY A O 1
ATOM 694 N N . GLN A 1 94 ? 8.797 16.255 -23.866 1.00 37.69 94 GLN A N 1
ATOM 695 C CA . GLN A 1 94 ? 9.542 17.511 -23.965 1.00 37.69 94 GLN A CA 1
ATOM 696 C C . GLN A 1 94 ? 10.338 17.766 -22.687 1.00 37.69 94 GLN A C 1
ATOM 698 O O . GLN A 1 94 ? 9.847 17.363 -21.607 1.00 37.69 94 GLN A O 1
#

Foldseek 3Di:
DDDDDADDDDADDQPDQPDDPPDDPPPDAGPSRVRVVVRVVSVPDPGPCCVVPNPDPPDDDPVLVVQLVVCVVVVHDSDDDPDPPDDDPDPDDD

Sequence (94 aa):
AFRFSGYLLEVPNCSNWSGAIGFNPKNQKSSNFGCSYNRNIGLMLSDPGDIIDPEIYAGEDPSRAPRVLKLFRGGQPTGVSSPSGEKSSASSGQ